Protein AF-A0A4Y2GZW8-F1 (afdb_monomer)

Secondary structure (DSSP, 8-state):
-----S--HHHHSS-TTSTTTTT-------S-GGGHHHHHHHHHHHHHHHHHS----EEEE-SS-HHHHTTTTBTBTT-SEEEE-HHHHHHHHHHHHHHHHHH-GGG-STTSS-HHHHHHHHHHHHHHHHHTTT-HHHHHHHHHHHHHHHH-BTTB--GGG--

pLDDT: mean 86.03, std 11.87, range [53.09, 97.25]

Sequence (163 aa):
MEVMSQFCKKCDTKTSSSSFAMKHQCANHKGSSGNMEGIGAYRIFERSVNSCGLIYSEYFGDGDSKGYDEVKDIYGANSVVKCECIGHVQKRVGTHLRNLKNKNKKLGGKGKLTDNFINKLQNYYGIAIRANVGNLLQMQSAVIAAFAHACSSAKNLMHKQCP

Foldseek 3Di:
DQDADQDDPVLVPDDPPDPVNVPDPHHPDDDDPLCCLQVSLLCVQVCCCVPPVDHEQEDEDADPDSNCVSCCQVVHHSSHHYDYDLLNVLVVQLVVLVVVCVVDVVQDDDPGSYSVLSNQLSVQLSVLCVVQPPNPVSSVLSSVQSVQCSNADPVRHSNPSPD

Structure (mmCIF, N/CA/C/O backbone):
data_AF-A0A4Y2GZW8-F1
#
_entry.id   AF-A0A4Y2GZW8-F1
#
loop_
_atom_site.group_PDB
_atom_site.id
_atom_site.type_symbol
_atom_site.label_atom_id
_atom_site.label_alt_id
_atom_site.label_comp_id
_atom_site.label_asym_id
_atom_site.label_entity_id
_atom_site.label_seq_id
_atom_site.pdbx_PDB_ins_code
_atom_site.Cartn_x
_atom_site.Cartn_y
_atom_site.Cartn_z
_atom_site.occupancy
_atom_site.B_iso_or_equiv
_atom_site.auth_seq_id
_atom_site.auth_comp_id
_atom_site.auth_asym_id
_atom_site.auth_atom_id
_atom_site.pdbx_PDB_model_num
ATOM 1 N N . MET A 1 1 ? 16.901 -3.907 -9.573 1.00 59.09 1 MET A N 1
ATOM 2 C CA . MET A 1 1 ? 16.752 -2.532 -9.053 1.00 59.09 1 MET A CA 1
ATOM 3 C C . MET A 1 1 ? 17.679 -1.639 -9.858 1.00 59.09 1 MET A C 1
ATOM 5 O O . MET A 1 1 ? 18.841 -1.997 -10.001 1.00 59.09 1 MET A O 1
ATOM 9 N N . GLU A 1 2 ? 17.166 -0.553 -10.434 1.00 75.62 2 GLU A N 1
ATOM 10 C CA . GLU A 1 2 ? 17.982 0.426 -11.161 1.00 75.62 2 GLU A CA 1
ATOM 11 C C . GLU A 1 2 ? 18.570 1.408 -10.148 1.00 75.62 2 GLU A C 1
ATOM 13 O O . GLU A 1 2 ? 17.833 2.126 -9.475 1.00 75.62 2 GLU A O 1
ATOM 18 N N . VAL A 1 3 ? 19.893 1.409 -9.991 1.00 75.56 3 VAL A N 1
ATOM 19 C CA . VAL A 1 3 ? 20.557 2.324 -9.058 1.00 75.56 3 VAL A CA 1
ATOM 20 C C . VAL A 1 3 ? 20.850 3.621 -9.794 1.00 75.56 3 VAL A C 1
ATOM 22 O O . VAL A 1 3 ? 21.725 3.674 -10.659 1.00 75.56 3 VAL A O 1
ATOM 25 N N . MET A 1 4 ? 20.101 4.665 -9.447 1.00 80.75 4 MET A N 1
ATOM 26 C CA . MET A 1 4 ? 20.260 5.998 -10.013 1.00 80.75 4 MET A CA 1
ATOM 27 C C . MET A 1 4 ? 20.846 6.955 -8.980 1.00 80.75 4 MET A C 1
ATOM 29 O O . MET A 1 4 ? 20.446 6.958 -7.819 1.00 80.75 4 MET A O 1
ATOM 33 N N . SER A 1 5 ? 21.799 7.776 -9.409 1.00 79.31 5 SER A N 1
ATOM 34 C CA . SER A 1 5 ? 22.427 8.790 -8.573 1.00 79.31 5 SER A CA 1
ATOM 35 C C . SER A 1 5 ? 22.581 10.103 -9.333 1.00 79.31 5 SER A C 1
ATOM 37 O O . SER A 1 5 ? 22.893 10.123 -10.524 1.00 79.31 5 SER A O 1
ATOM 39 N N . GLN A 1 6 ? 22.361 11.202 -8.616 1.00 76.50 6 GLN A N 1
ATOM 40 C CA . GLN A 1 6 ? 22.688 12.566 -9.041 1.00 76.50 6 GLN A CA 1
ATOM 41 C C . GLN A 1 6 ? 24.001 13.057 -8.437 1.00 76.50 6 GLN A C 1
ATOM 43 O O . GLN A 1 6 ? 24.539 14.064 -8.887 1.00 76.50 6 GLN A O 1
ATOM 48 N N . PHE A 1 7 ? 24.493 12.391 -7.392 1.00 74.19 7 PHE A N 1
ATOM 49 C CA . PHE A 1 7 ? 25.545 12.929 -6.550 1.00 74.19 7 PHE A CA 1
ATOM 50 C C . PHE A 1 7 ? 26.485 11.838 -6.048 1.00 74.19 7 PHE A C 1
ATOM 52 O O . PHE A 1 7 ? 26.068 10.754 -5.641 1.00 74.19 7 PHE A O 1
ATOM 59 N N . CYS A 1 8 ? 27.775 12.156 -6.006 1.00 75.31 8 CYS A N 1
ATOM 60 C CA . CYS A 1 8 ? 28.778 11.297 -5.404 1.00 75.31 8 CYS A CA 1
ATOM 61 C C . CYS A 1 8 ? 29.664 12.100 -4.468 1.00 75.31 8 CYS A C 1
ATOM 63 O O . CYS A 1 8 ? 30.481 12.909 -4.902 1.00 75.31 8 CYS A O 1
ATOM 65 N N . LYS A 1 9 ? 29.576 11.788 -3.174 1.00 73.44 9 LYS A N 1
ATOM 66 C CA . LYS A 1 9 ? 30.361 12.448 -2.126 1.00 73.44 9 LYS A CA 1
ATOM 67 C C . LYS A 1 9 ? 31.877 12.338 -2.348 1.00 73.44 9 LYS A C 1
ATOM 69 O O . LYS A 1 9 ? 32.622 13.223 -1.946 1.00 73.44 9 LYS A O 1
ATOM 74 N N . LYS A 1 10 ? 32.353 11.269 -3.003 1.00 71.31 10 LYS A N 1
ATOM 75 C CA . LYS A 1 10 ? 33.778 11.090 -3.346 1.00 71.31 10 LYS A CA 1
ATOM 76 C C . LYS A 1 10 ? 34.228 11.959 -4.527 1.00 71.31 10 LYS A C 1
ATOM 78 O O . LYS A 1 10 ? 35.399 12.317 -4.573 1.00 71.31 10 LYS A O 1
ATOM 83 N N . CYS A 1 11 ? 33.328 12.273 -5.462 1.00 70.75 11 CYS A N 1
ATOM 84 C CA . CYS A 1 11 ? 33.588 13.224 -6.549 1.00 70.75 11 CYS A CA 1
ATOM 85 C C . CYS A 1 11 ? 33.498 14.669 -6.075 1.00 70.75 11 CYS A C 1
ATOM 87 O O . CYS A 1 11 ? 34.253 15.502 -6.546 1.00 70.75 11 CYS A O 1
ATOM 89 N N . ASP A 1 12 ? 32.609 14.945 -5.127 1.00 70.50 12 ASP A N 1
ATOM 90 C CA . ASP A 1 12 ? 32.409 16.284 -4.573 1.00 70.50 12 ASP A CA 1
ATOM 91 C C . ASP A 1 12 ? 33.592 16.754 -3.707 1.00 70.50 12 ASP A C 1
ATOM 93 O O . ASP A 1 12 ? 33.946 17.925 -3.679 1.00 70.50 12 ASP A O 1
ATOM 97 N N . THR A 1 13 ? 34.259 15.817 -3.027 1.00 68.12 13 THR A N 1
ATOM 98 C CA . THR A 1 13 ? 35.371 16.101 -2.098 1.00 68.12 13 THR A CA 1
ATOM 99 C C . THR A 1 13 ? 36.758 16.096 -2.744 1.00 68.12 13 THR A C 1
ATOM 101 O O . THR A 1 13 ? 37.720 16.532 -2.114 1.00 68.12 13 THR A O 1
ATOM 104 N N . LYS A 1 14 ? 36.900 15.601 -3.980 1.00 58.03 14 LYS A N 1
ATOM 105 C CA . LYS A 1 14 ? 38.180 15.571 -4.701 1.00 58.03 14 LYS A CA 1
ATOM 106 C C . LYS A 1 14 ? 38.132 16.560 -5.858 1.00 58.03 14 LYS A C 1
ATOM 108 O O . LYS A 1 14 ? 37.384 16.359 -6.808 1.00 58.03 14 LYS A O 1
ATOM 113 N N . THR A 1 15 ? 38.973 17.591 -5.793 1.00 53.97 15 THR A N 1
ATOM 114 C CA . THR A 1 15 ? 39.267 18.480 -6.921 1.00 53.97 15 THR A CA 1
ATOM 115 C C . THR A 1 15 ? 39.622 17.662 -8.163 1.00 53.97 15 THR A C 1
ATOM 117 O O . THR A 1 15 ? 40.249 16.603 -8.080 1.00 53.97 15 THR A O 1
ATOM 120 N N . SER A 1 16 ? 39.182 18.163 -9.313 1.00 54.06 16 SER A N 1
ATOM 121 C CA . SER A 1 16 ? 39.096 17.552 -10.648 1.00 54.06 16 SER A CA 1
ATOM 122 C C . SER A 1 16 ? 40.405 17.018 -11.266 1.00 54.06 16 SER A C 1
ATOM 124 O O . SER A 1 16 ? 40.461 16.778 -12.468 1.00 54.06 16 SER A O 1
ATOM 126 N N . SER A 1 17 ? 41.464 16.830 -10.479 1.00 53.91 17 SER A N 1
ATOM 127 C CA . SER A 1 17 ? 42.851 16.681 -10.935 1.00 53.91 17 SER A CA 1
ATOM 128 C C . SER A 1 17 ? 43.418 15.263 -10.802 1.00 53.91 17 SER A C 1
ATOM 130 O O . SER A 1 17 ? 44.604 15.059 -11.036 1.00 53.91 17 SER A O 1
ATOM 132 N N . SER A 1 18 ? 42.614 14.268 -10.410 1.00 55.81 18 SER A N 1
ATOM 133 C CA . SER A 1 18 ? 43.064 12.868 -10.364 1.00 55.81 18 SER A CA 1
ATOM 134 C C . SER A 1 18 ? 42.443 12.057 -11.500 1.00 55.81 18 SER A C 1
ATOM 136 O O . SER A 1 18 ? 41.249 12.165 -11.774 1.00 55.81 18 SER A O 1
ATOM 138 N N . SER A 1 19 ? 43.237 11.184 -12.124 1.00 56.97 19 SER A N 1
ATOM 139 C CA . SER A 1 19 ? 42.815 10.226 -13.164 1.00 56.97 19 SER A CA 1
ATOM 140 C C . SER A 1 19 ? 41.625 9.336 -12.757 1.00 56.97 19 SER A C 1
ATOM 142 O O . SER A 1 19 ? 40.961 8.750 -13.610 1.00 56.97 19 SER A O 1
ATOM 144 N N . PHE A 1 20 ? 41.319 9.274 -11.457 1.00 55.41 20 PHE A N 1
ATOM 145 C CA . PHE A 1 20 ? 40.143 8.628 -10.880 1.00 55.41 20 PHE A CA 1
ATOM 146 C C . PHE A 1 20 ? 38.827 9.366 -11.194 1.00 55.41 20 PHE A C 1
ATOM 148 O O . PHE A 1 20 ? 37.817 8.720 -11.465 1.00 55.41 20 PHE A O 1
ATOM 155 N N . ALA A 1 21 ? 38.822 10.704 -11.201 1.00 53.09 21 ALA A N 1
ATOM 156 C CA . ALA A 1 21 ? 37.622 11.503 -11.465 1.00 53.09 21 ALA A CA 1
ATOM 157 C C . ALA A 1 21 ? 37.170 11.415 -12.934 1.00 53.09 21 ALA A C 1
ATOM 159 O O . ALA A 1 21 ? 35.974 11.387 -13.204 1.00 53.09 21 ALA A O 1
ATOM 160 N N . MET A 1 22 ? 38.110 11.289 -13.878 1.00 53.81 22 MET A N 1
ATOM 161 C CA . MET A 1 22 ? 37.808 11.221 -15.316 1.00 53.81 22 MET A CA 1
ATOM 162 C C . MET A 1 22 ? 37.131 9.913 -15.763 1.00 53.81 22 MET A C 1
ATOM 164 O O . MET A 1 22 ? 36.478 9.905 -16.802 1.00 53.81 22 MET A O 1
ATOM 168 N N . LYS A 1 23 ? 37.260 8.813 -15.005 1.00 57.88 23 LYS A N 1
ATOM 169 C CA . LYS A 1 23 ? 36.638 7.511 -15.336 1.00 57.88 23 LYS A CA 1
ATOM 170 C C . LYS A 1 23 ? 35.443 7.145 -14.451 1.00 57.88 23 LYS A C 1
ATOM 172 O O . LYS A 1 23 ? 34.790 6.134 -14.699 1.00 57.88 23 LYS A O 1
ATOM 177 N N . HIS A 1 24 ? 35.148 7.922 -13.409 1.00 64.50 24 HIS A N 1
ATOM 178 C CA . HIS A 1 24 ? 34.085 7.586 -12.466 1.00 64.50 24 HIS A CA 1
ATOM 179 C C . HIS A 1 24 ? 32.741 8.190 -12.893 1.00 64.50 24 HIS A C 1
ATOM 181 O O . HIS A 1 24 ? 32.430 9.344 -12.601 1.00 64.50 24 HIS A O 1
ATOM 187 N N . GLN A 1 25 ? 31.909 7.386 -13.555 1.00 62.41 25 GLN A N 1
ATOM 188 C CA . GLN A 1 25 ? 30.552 7.777 -13.935 1.00 62.41 25 GLN A CA 1
ATOM 189 C C . GLN A 1 25 ? 29.595 7.585 -12.750 1.00 62.41 25 GLN A C 1
ATOM 191 O O . GLN A 1 25 ? 28.930 6.565 -12.601 1.00 62.41 25 GLN A O 1
ATOM 196 N N . CYS A 1 26 ? 29.595 8.560 -11.846 1.00 71.38 26 CYS A N 1
ATOM 197 C CA . CYS A 1 26 ? 28.898 8.469 -10.564 1.00 71.38 26 CYS A CA 1
ATOM 198 C C . CYS A 1 26 ? 27.500 9.105 -10.544 1.00 71.38 26 CYS A C 1
ATOM 200 O O . CYS A 1 26 ? 26.722 8.835 -9.630 1.00 71.38 26 CYS A O 1
ATOM 202 N N . ALA A 1 27 ? 27.186 9.926 -11.549 1.00 70.31 27 ALA A N 1
ATOM 203 C CA . ALA A 1 27 ? 25.880 10.531 -11.756 1.00 70.31 27 ALA A CA 1
ATOM 204 C C . ALA A 1 27 ? 25.309 10.033 -13.091 1.00 70.31 27 ALA A C 1
ATOM 206 O O . ALA A 1 27 ? 25.743 10.448 -14.165 1.00 70.31 27 ALA A O 1
ATOM 207 N N . ASN A 1 28 ? 24.362 9.101 -13.023 1.00 76.38 28 ASN A N 1
ATOM 208 C CA . ASN A 1 28 ? 23.713 8.466 -14.179 1.00 76.38 28 ASN A CA 1
ATOM 209 C C . ASN A 1 28 ? 22.253 8.932 -14.365 1.00 76.38 28 ASN A C 1
ATOM 211 O O . ASN A 1 28 ? 21.491 8.349 -15.148 1.00 76.38 28 ASN A O 1
ATOM 215 N N . HIS A 1 29 ? 21.877 9.997 -13.651 1.00 79.75 29 HIS A N 1
ATOM 216 C CA . HIS A 1 29 ? 20.592 10.674 -13.747 1.00 79.75 29 HIS A CA 1
ATOM 217 C C . HIS A 1 29 ? 20.763 12.193 -13.812 1.00 79.75 29 HIS A C 1
ATOM 219 O O . HIS A 1 29 ? 21.512 12.775 -13.028 1.00 79.75 29 HIS A O 1
ATOM 225 N N . LYS A 1 30 ? 20.021 12.831 -14.719 1.00 76.69 30 LYS A N 1
ATOM 226 C CA . LYS A 1 30 ? 19.899 14.288 -14.839 1.00 76.69 30 LYS A CA 1
ATOM 227 C C . LYS A 1 30 ? 18.433 14.659 -14.609 1.00 76.69 30 LYS A C 1
ATOM 229 O O . LYS A 1 30 ? 17.557 14.073 -15.234 1.00 76.69 30 LYS A O 1
ATOM 234 N N . GLY A 1 31 ? 18.157 15.618 -13.727 1.00 80.56 31 GLY A N 1
ATOM 235 C CA . GLY A 1 31 ? 16.792 16.049 -13.390 1.00 80.56 31 GLY A CA 1
ATOM 236 C C . GLY A 1 31 ? 16.545 16.076 -11.884 1.00 80.56 31 GLY A C 1
ATOM 237 O O . GLY A 1 31 ? 17.497 16.115 -11.115 1.00 80.56 31 GLY A O 1
ATOM 238 N N . SER A 1 32 ? 15.282 16.055 -11.449 1.00 82.25 32 SER A N 1
ATOM 239 C CA . SER A 1 32 ? 14.929 16.010 -10.022 1.00 82.25 32 SER A CA 1
ATOM 240 C C . SER A 1 32 ? 15.076 14.597 -9.454 1.00 82.25 32 SER A C 1
ATOM 242 O O . SER A 1 32 ? 14.931 13.598 -10.166 1.00 82.25 32 SER A O 1
ATOM 244 N N . SER A 1 33 ? 15.387 14.501 -8.161 1.00 81.50 33 SER A N 1
ATOM 245 C CA . SER A 1 33 ? 15.451 13.223 -7.439 1.00 81.50 33 SER A CA 1
ATOM 246 C C . SER A 1 33 ? 14.091 12.516 -7.428 1.00 81.50 33 SER A C 1
ATOM 248 O O . SER A 1 33 ? 14.033 11.301 -7.577 1.00 81.50 33 SER A O 1
ATOM 250 N N . GLY A 1 34 ? 12.992 13.277 -7.379 1.00 82.19 34 GLY A N 1
ATOM 251 C CA . GLY A 1 34 ? 11.627 12.747 -7.454 1.00 82.19 34 GLY A CA 1
ATOM 252 C C . GLY A 1 34 ? 11.266 12.054 -8.776 1.00 82.19 34 GLY A C 1
ATOM 253 O O . GLY A 1 34 ? 10.321 11.275 -8.795 1.00 82.19 34 GLY A O 1
ATOM 254 N N . ASN A 1 35 ? 12.013 12.289 -9.861 1.00 84.81 35 ASN A N 1
ATOM 255 C CA . ASN A 1 35 ? 11.804 11.604 -11.143 1.00 84.81 35 ASN A CA 1
ATOM 256 C C . ASN A 1 35 ? 12.654 10.332 -11.299 1.00 84.81 35 ASN A C 1
ATOM 258 O O . ASN A 1 35 ? 12.453 9.585 -12.255 1.00 84.81 35 ASN A O 1
ATOM 262 N N . MET A 1 36 ? 13.600 10.068 -10.388 1.00 88.56 36 MET A N 1
ATOM 263 C CA . MET A 1 36 ? 14.459 8.878 -10.468 1.00 88.56 36 MET A CA 1
ATOM 264 C C . MET A 1 36 ? 13.657 7.581 -10.447 1.00 88.56 36 MET A C 1
ATOM 266 O O . MET A 1 36 ? 14.013 6.639 -11.143 1.00 88.56 36 MET A O 1
ATOM 270 N N . GLU A 1 37 ? 12.584 7.528 -9.658 1.00 86.94 37 GLU A N 1
ATOM 271 C CA . GLU A 1 37 ? 11.740 6.339 -9.560 1.00 86.94 37 GLU A CA 1
ATOM 272 C C . GLU A 1 37 ? 11.065 6.021 -10.898 1.00 86.94 37 GLU A C 1
ATOM 274 O O . GLU A 1 37 ? 11.108 4.878 -11.349 1.00 86.94 37 GLU A O 1
ATOM 279 N N . GLY A 1 38 ? 10.507 7.039 -11.563 1.00 89.50 38 GLY A N 1
ATOM 280 C CA . GLY A 1 38 ? 9.835 6.870 -12.849 1.00 89.50 38 GLY A CA 1
ATOM 281 C C . GLY A 1 38 ? 10.786 6.461 -13.965 1.00 89.50 38 GLY A C 1
ATOM 282 O O . GLY A 1 38 ? 10.570 5.453 -14.633 1.00 89.50 38 GLY A O 1
ATOM 283 N N . ILE A 1 39 ? 11.909 7.170 -14.090 1.00 90.25 39 ILE A N 1
ATOM 284 C CA . ILE A 1 39 ? 12.933 6.836 -15.089 1.00 90.25 39 ILE A CA 1
ATOM 285 C C . ILE A 1 39 ? 13.549 5.465 -14.799 1.00 90.25 39 ILE A C 1
ATOM 287 O O . ILE A 1 39 ? 13.828 4.700 -15.720 1.00 90.25 39 ILE A O 1
ATOM 291 N N . GLY A 1 40 ? 13.751 5.132 -13.524 1.00 91.44 40 GLY A N 1
ATOM 292 C CA . GLY A 1 40 ? 14.242 3.826 -13.109 1.00 91.44 40 GLY A CA 1
ATOM 293 C C . GLY A 1 40 ? 13.286 2.702 -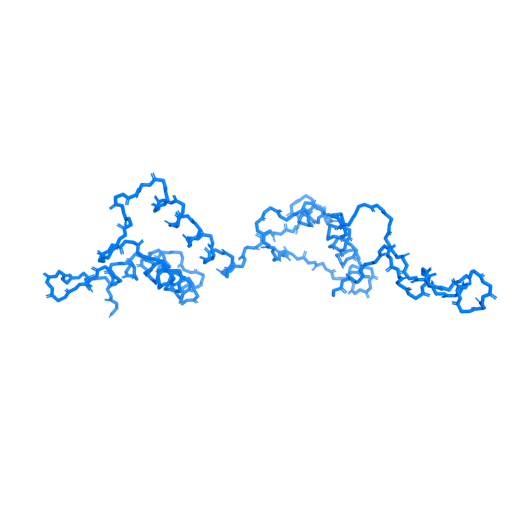13.503 1.00 91.44 40 GLY A C 1
ATOM 294 O O . GLY A 1 40 ? 13.738 1.693 -14.043 1.00 91.44 40 GLY A O 1
ATOM 295 N N . ALA A 1 41 ? 11.979 2.884 -13.286 1.00 92.38 41 ALA A N 1
ATOM 296 C CA . ALA A 1 41 ? 10.953 1.935 -13.711 1.00 92.38 41 ALA A CA 1
ATOM 297 C C . ALA A 1 41 ? 10.975 1.742 -15.234 1.00 92.38 41 ALA A C 1
ATOM 299 O O . ALA A 1 41 ? 11.131 0.610 -15.692 1.00 92.38 41 ALA A O 1
ATOM 300 N N . TYR A 1 42 ? 10.944 2.834 -16.004 1.00 93.25 42 TYR A N 1
ATOM 301 C CA . TYR A 1 42 ? 11.035 2.789 -17.466 1.00 93.25 42 TYR A CA 1
ATOM 302 C C . TYR A 1 42 ? 12.272 2.011 -17.943 1.00 93.25 42 TYR A C 1
ATOM 304 O O . TYR A 1 42 ? 12.152 1.051 -18.704 1.00 93.25 42 TYR A O 1
ATOM 312 N N . ARG A 1 43 ? 13.465 2.346 -17.424 1.00 93.56 43 ARG A N 1
ATOM 313 C CA . ARG A 1 43 ? 14.729 1.682 -17.796 1.00 93.56 43 ARG A CA 1
ATOM 314 C C . ARG A 1 43 ? 14.718 0.182 -17.515 1.00 93.56 43 ARG A C 1
ATOM 316 O O . ARG A 1 43 ? 15.298 -0.586 -18.279 1.00 93.56 43 ARG A O 1
ATOM 323 N N . ILE A 1 44 ? 14.094 -0.254 -16.420 1.00 93.50 44 ILE A N 1
ATOM 324 C CA . ILE A 1 44 ? 13.976 -1.683 -16.095 1.00 93.50 44 ILE A CA 1
ATOM 325 C C . ILE A 1 44 ? 13.105 -2.398 -17.134 1.00 93.50 44 ILE A C 1
ATOM 327 O O . ILE A 1 44 ? 13.501 -3.460 -17.618 1.00 93.50 44 ILE A O 1
ATOM 331 N N . PHE A 1 45 ? 11.955 -1.817 -17.481 1.00 94.88 45 PHE A N 1
ATOM 332 C CA . PHE A 1 45 ? 11.002 -2.411 -18.420 1.00 94.88 45 PHE A CA 1
ATOM 333 C C . PHE A 1 45 ? 11.552 -2.444 -19.851 1.00 94.88 45 PHE A C 1
ATOM 335 O O . PHE A 1 45 ? 11.458 -3.474 -20.519 1.00 94.88 45 PHE A O 1
ATOM 342 N N . GLU A 1 46 ? 12.186 -1.359 -20.299 1.00 94.56 46 GLU A N 1
ATOM 343 C CA . GLU A 1 46 ? 12.831 -1.271 -21.613 1.00 94.56 46 GLU A CA 1
ATOM 344 C C . GLU A 1 46 ? 13.999 -2.263 -21.730 1.00 94.56 46 GLU A C 1
ATOM 346 O O . GLU A 1 46 ? 14.099 -3.026 -22.694 1.00 94.56 46 GLU A O 1
ATOM 351 N N . ARG A 1 47 ? 14.868 -2.324 -20.711 1.00 94.75 47 ARG A N 1
ATOM 352 C CA . ARG A 1 47 ? 16.016 -3.242 -20.712 1.00 94.75 47 ARG A CA 1
ATOM 353 C C . ARG A 1 47 ? 15.593 -4.707 -20.757 1.00 94.75 47 ARG A C 1
ATOM 355 O O . ARG A 1 47 ? 16.281 -5.492 -21.402 1.00 94.75 47 ARG A O 1
ATOM 362 N N . SER A 1 48 ? 14.498 -5.083 -20.094 1.00 94.06 48 SER A N 1
ATOM 363 C CA . SER A 1 48 ? 13.989 -6.462 -20.116 1.00 94.06 48 SER A CA 1
ATOM 364 C C . SER A 1 48 ? 13.703 -6.944 -21.542 1.00 94.06 48 SER A C 1
ATOM 366 O O . SER A 1 48 ? 14.101 -8.050 -21.914 1.00 94.06 48 SER A O 1
ATOM 368 N N . VAL A 1 49 ? 13.105 -6.087 -22.372 1.00 94.06 49 VAL A N 1
ATOM 369 C CA . VAL A 1 49 ? 12.845 -6.403 -23.782 1.00 94.06 49 VAL A CA 1
ATOM 370 C C . VAL A 1 49 ? 14.156 -6.527 -24.548 1.00 94.06 49 VAL A C 1
ATOM 372 O O . VAL A 1 49 ? 14.398 -7.540 -25.196 1.00 94.06 49 VAL A O 1
ATOM 375 N N . ASN A 1 50 ? 15.039 -5.540 -24.412 1.00 92.50 50 ASN A N 1
ATOM 376 C CA . ASN A 1 50 ? 16.273 -5.482 -25.197 1.00 92.50 50 ASN A CA 1
ATOM 377 C C . ASN A 1 50 ? 17.290 -6.572 -24.829 1.00 92.50 50 ASN A C 1
ATOM 379 O O . ASN A 1 50 ? 18.030 -7.039 -25.686 1.00 92.50 50 ASN A O 1
ATOM 383 N N . SER A 1 51 ? 17.370 -6.948 -23.551 1.00 93.06 51 SER A N 1
ATOM 384 C CA . SER A 1 51 ? 18.381 -7.892 -23.052 1.00 93.06 51 SER A CA 1
ATOM 385 C C . SER A 1 51 ? 17.876 -9.329 -22.967 1.00 93.06 51 SER A C 1
ATOM 387 O O . SER A 1 51 ? 18.675 -10.252 -23.096 1.00 93.06 51 SER A O 1
ATOM 389 N N . CYS A 1 52 ? 16.575 -9.526 -22.734 1.00 92.88 52 CYS A N 1
ATOM 390 C CA . CYS A 1 52 ? 16.003 -10.846 -22.467 1.00 92.88 52 CYS A CA 1
ATOM 391 C C . CYS A 1 52 ? 14.859 -11.224 -23.420 1.00 92.88 52 CYS A C 1
ATOM 393 O O . CYS A 1 52 ? 14.409 -12.364 -23.375 1.00 92.88 52 CYS A O 1
ATOM 395 N N . GLY A 1 53 ? 14.352 -10.296 -24.242 1.00 93.25 53 GLY A N 1
ATO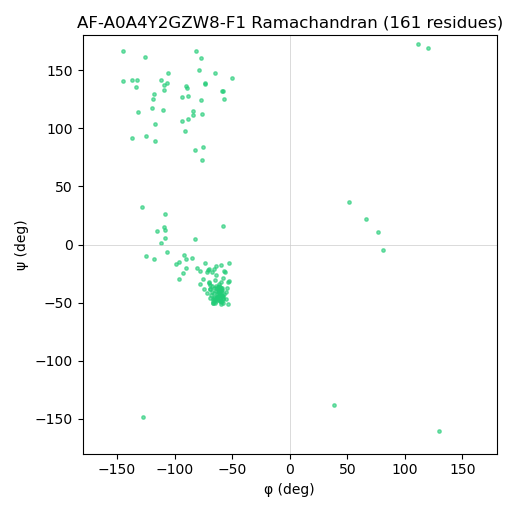M 396 C CA . GLY A 1 53 ? 13.155 -10.522 -25.059 1.00 93.25 53 GLY A CA 1
ATOM 397 C C . GLY A 1 53 ? 11.876 -10.703 -24.232 1.00 93.25 53 GLY A C 1
ATOM 398 O O . GLY A 1 53 ? 10.924 -11.311 -24.712 1.00 93.25 53 GLY A O 1
ATOM 399 N N . LEU A 1 54 ? 11.857 -10.220 -22.982 1.00 94.56 54 LEU A N 1
ATOM 400 C CA . LEU A 1 54 ? 10.752 -10.414 -22.038 1.00 94.56 54 LEU A CA 1
ATOM 401 C C . LEU A 1 54 ? 10.026 -9.102 -21.744 1.00 94.56 54 LEU A C 1
ATOM 403 O O . LEU A 1 54 ? 10.664 -8.068 -21.531 1.00 94.56 54 LEU A O 1
ATOM 407 N N . ILE A 1 55 ? 8.701 -9.182 -21.630 1.00 95.38 55 ILE A N 1
ATOM 408 C CA . ILE A 1 55 ? 7.833 -8.089 -21.181 1.00 95.38 55 ILE A CA 1
ATOM 409 C C . ILE A 1 55 ? 7.335 -8.346 -19.758 1.00 95.38 55 ILE A C 1
ATOM 411 O O . ILE A 1 55 ? 7.104 -9.490 -19.363 1.00 95.38 55 ILE A O 1
ATOM 415 N N . TYR A 1 56 ? 7.134 -7.276 -18.995 1.00 95.62 56 TYR A N 1
ATOM 416 C CA . TYR A 1 56 ? 6.424 -7.335 -17.720 1.00 95.62 56 TYR A CA 1
ATOM 417 C C . TYR A 1 56 ? 4.945 -7.018 -17.934 1.00 95.62 56 TYR A C 1
ATOM 419 O O . TYR A 1 56 ? 4.614 -5.980 -18.494 1.00 95.62 56 TYR A O 1
ATOM 427 N N . SER A 1 57 ? 4.055 -7.888 -17.464 1.00 95.00 57 SER A N 1
ATOM 428 C CA . SER A 1 57 ? 2.603 -7.679 -17.547 1.00 95.00 57 SER A CA 1
ATOM 429 C C . SER A 1 57 ? 2.027 -6.952 -16.333 1.00 95.00 57 SER A C 1
ATOM 431 O O . SER A 1 57 ? 0.932 -6.404 -16.405 1.00 95.00 57 SER A O 1
ATOM 433 N N . GLU A 1 58 ? 2.741 -6.957 -15.206 1.00 94.56 58 GLU A N 1
ATOM 434 C CA . GLU A 1 58 ? 2.252 -6.448 -13.926 1.00 94.56 58 GLU A CA 1
ATOM 435 C 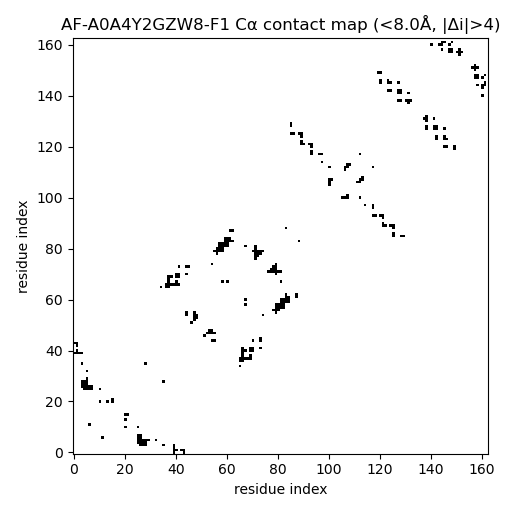C . GLU A 1 58 ? 3.279 -5.533 -13.257 1.00 94.56 58 GLU A C 1
ATOM 437 O O . GLU A 1 58 ? 4.483 -5.800 -13.257 1.00 94.56 58 GLU A O 1
ATOM 442 N N . TYR A 1 59 ? 2.787 -4.465 -12.635 1.00 93.12 59 TYR A N 1
ATOM 443 C CA . TYR A 1 59 ? 3.568 -3.522 -11.847 1.00 93.12 59 TYR A CA 1
ATOM 444 C C . TYR A 1 59 ? 3.061 -3.506 -10.406 1.00 93.12 59 T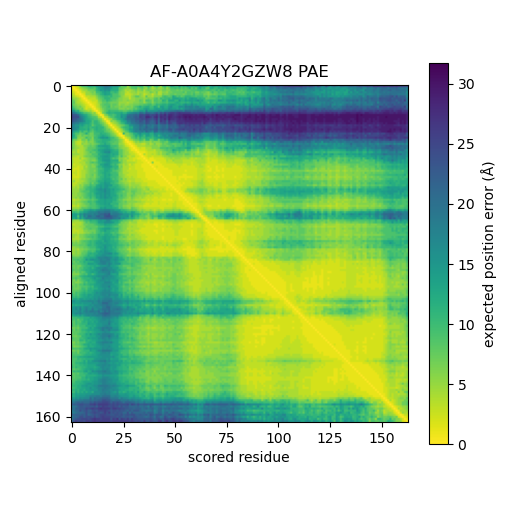YR A C 1
ATOM 446 O O . TYR A 1 59 ? 1.926 -3.110 -10.142 1.00 93.12 59 TYR A O 1
ATOM 454 N N . PHE A 1 60 ? 3.913 -3.889 -9.456 1.00 89.06 60 PHE A N 1
ATOM 455 C CA . PHE A 1 60 ? 3.594 -3.841 -8.029 1.00 89.06 60 PHE A CA 1
ATOM 456 C C . PHE A 1 60 ? 4.076 -2.522 -7.427 1.00 89.06 60 PHE A C 1
ATOM 458 O O . PHE A 1 60 ? 5.273 -2.326 -7.216 1.00 89.06 60 PHE A O 1
ATOM 465 N N . GLY A 1 61 ? 3.127 -1.630 -7.144 1.00 83.50 61 GLY A N 1
ATOM 466 C CA . GLY A 1 61 ? 3.388 -0.273 -6.671 1.00 83.50 61 GLY A CA 1
ATOM 467 C C . GLY A 1 61 ? 2.668 0.075 -5.374 1.00 83.50 61 GLY A C 1
ATOM 468 O O . GLY A 1 61 ? 1.685 -0.560 -4.985 1.00 83.50 61 GLY A O 1
ATOM 469 N N . ASP A 1 62 ? 3.158 1.118 -4.712 1.00 74.31 62 ASP A N 1
ATOM 470 C CA . ASP A 1 62 ? 2.434 1.810 -3.647 1.00 74.31 62 ASP A CA 1
ATOM 471 C C . ASP A 1 62 ? 1.593 2.939 -4.276 1.00 74.31 62 ASP A C 1
ATOM 473 O O . ASP A 1 62 ? 2.105 3.661 -5.130 1.00 74.31 62 ASP A O 1
ATOM 477 N N . GLY A 1 63 ? 0.320 3.069 -3.874 1.00 71.25 63 GLY A N 1
ATOM 478 C CA . GLY A 1 63 ? -0.555 4.216 -4.167 1.00 71.25 63 GLY A CA 1
ATOM 479 C C . GLY A 1 63 ? -0.424 4.823 -5.569 1.00 71.25 63 GLY A C 1
ATOM 480 O O . GLY A 1 63 ? -0.317 4.103 -6.559 1.00 71.25 63 GLY A O 1
ATOM 481 N N . ASP A 1 64 ? -0.439 6.153 -5.666 1.00 69.94 64 ASP A N 1
ATOM 482 C CA . ASP A 1 64 ? -0.141 6.891 -6.902 1.00 69.94 64 ASP A CA 1
ATOM 483 C C . ASP A 1 64 ? 1.371 6.886 -7.182 1.00 69.94 64 ASP A C 1
ATOM 485 O O . ASP A 1 64 ? 2.108 7.805 -6.822 1.00 69.94 64 ASP A O 1
ATOM 489 N N . SER A 1 65 ? 1.852 5.812 -7.810 1.00 78.19 65 SER A N 1
ATOM 490 C CA . SER A 1 65 ? 3.241 5.676 -8.243 1.00 78.19 65 SER A CA 1
ATOM 491 C C . SER A 1 65 ? 3.463 6.346 -9.600 1.00 78.19 65 SER A C 1
ATOM 493 O O . SER A 1 65 ? 3.045 5.804 -10.627 1.00 78.19 65 SER A O 1
ATOM 495 N N . LYS A 1 66 ? 4.215 7.452 -9.628 1.00 86.56 66 LYS A N 1
ATOM 496 C CA . LYS A 1 66 ? 4.688 8.071 -10.883 1.00 86.56 66 LYS A CA 1
ATOM 497 C C . LYS A 1 66 ? 5.405 7.069 -11.789 1.00 86.56 66 LYS A C 1
ATOM 499 O O . LYS A 1 66 ? 5.314 7.167 -13.001 1.00 86.56 66 LYS A O 1
ATOM 504 N N . GLY A 1 67 ? 6.078 6.071 -11.212 1.00 90.50 67 GLY A N 1
ATOM 505 C CA . GLY A 1 67 ? 6.720 5.019 -11.997 1.00 90.50 67 GLY A CA 1
ATOM 506 C C . GLY A 1 67 ? 5.767 4.086 -12.733 1.00 90.50 67 GLY A C 1
ATOM 507 O O . GLY A 1 67 ? 6.167 3.543 -13.752 1.00 90.50 67 GLY A O 1
ATOM 508 N N . TYR A 1 68 ? 4.518 3.941 -12.282 1.00 92.44 68 TYR A N 1
ATOM 509 C CA . TYR A 1 68 ? 3.506 3.222 -13.060 1.00 92.44 68 TYR A CA 1
ATOM 510 C C . TYR A 1 68 ? 3.077 4.033 -14.281 1.00 92.44 68 TYR A C 1
ATOM 512 O O . TYR A 1 68 ? 2.951 3.472 -15.364 1.00 92.44 68 TYR A O 1
ATOM 520 N N . ASP A 1 69 ? 2.893 5.347 -14.125 1.00 92.00 69 ASP A N 1
ATOM 521 C CA . ASP A 1 69 ? 2.486 6.215 -15.234 1.00 92.00 69 ASP A CA 1
ATOM 522 C C . ASP A 1 69 ? 3.490 6.189 -16.393 1.00 92.00 69 ASP A C 1
ATOM 524 O O . ASP A 1 69 ? 3.076 6.255 -17.547 1.00 92.00 69 ASP A O 1
ATOM 528 N N . GLU A 1 70 ? 4.779 6.015 -16.089 1.00 93.44 70 GLU A N 1
ATOM 529 C CA . GLU A 1 70 ? 5.854 5.876 -17.082 1.00 93.44 70 GLU A CA 1
ATOM 530 C C . GLU A 1 70 ? 5.842 4.531 -17.829 1.00 93.44 70 GLU A C 1
ATOM 532 O O . GLU A 1 70 ? 6.403 4.434 -18.918 1.00 93.44 70 GLU A O 1
ATOM 537 N N . VAL A 1 71 ? 5.249 3.474 -17.256 1.00 94.94 71 VAL A N 1
ATOM 538 C CA . VAL A 1 71 ? 5.342 2.108 -17.815 1.00 94.94 71 VAL A CA 1
ATOM 539 C C . VAL A 1 71 ? 4.009 1.496 -18.227 1.00 94.94 71 VAL A C 1
ATOM 541 O O . VAL A 1 71 ? 4.015 0.495 -18.934 1.00 94.94 71 VAL A O 1
ATOM 544 N N . LYS A 1 72 ? 2.869 2.078 -17.839 1.00 95.38 72 LYS A N 1
ATOM 545 C CA . LYS A 1 72 ? 1.527 1.525 -18.110 1.00 95.38 72 LYS A CA 1
ATOM 546 C C . LYS A 1 72 ? 1.265 1.222 -19.592 1.00 95.38 72 LYS A C 1
ATOM 548 O O . LYS A 1 72 ? 0.558 0.266 -19.902 1.00 95.38 72 LYS A O 1
ATOM 553 N N . ASP A 1 73 ? 1.869 2.014 -20.481 1.00 95.94 73 ASP A N 1
ATOM 554 C CA . ASP A 1 73 ? 1.679 1.947 -21.931 1.00 95.94 73 ASP A CA 1
ATOM 555 C C . ASP A 1 73 ? 2.956 1.542 -22.696 1.00 95.94 73 ASP A C 1
ATOM 557 O O . ASP A 1 73 ? 3.011 1.656 -23.921 1.00 95.94 73 ASP A O 1
ATOM 561 N N . ILE A 1 74 ? 4.004 1.074 -22.003 1.00 95.31 74 ILE A N 1
ATOM 562 C CA . ILE A 1 74 ? 5.345 0.912 -22.597 1.00 95.31 74 ILE A CA 1
ATOM 563 C C . ILE A 1 74 ? 5.403 -0.125 -23.729 1.00 95.31 74 ILE A C 1
ATOM 565 O O . ILE A 1 74 ? 6.229 -0.007 -24.631 1.00 95.31 74 ILE A O 1
ATOM 569 N N . TYR A 1 75 ? 4.507 -1.115 -23.723 1.00 95.31 75 TYR A N 1
ATOM 570 C CA . TYR A 1 75 ? 4.385 -2.122 -24.784 1.00 95.31 75 TYR A CA 1
ATOM 571 C C . TYR A 1 75 ? 3.109 -1.945 -25.628 1.00 95.31 75 TYR A C 1
ATOM 573 O O . TYR A 1 75 ? 2.710 -2.857 -26.349 1.00 95.31 75 TYR A O 1
ATOM 581 N N . GLY A 1 76 ? 2.446 -0.788 -25.528 1.00 94.88 76 GLY A N 1
ATOM 582 C CA . GLY A 1 76 ? 1.122 -0.520 -26.091 1.00 94.88 76 GLY A CA 1
ATOM 583 C C . GLY A 1 76 ? 0.107 -0.136 -25.013 1.00 94.88 76 GLY A C 1
ATOM 584 O O . GLY A 1 76 ? 0.378 -0.267 -23.820 1.00 94.88 76 GLY A O 1
ATOM 585 N N . ALA A 1 77 ? -1.065 0.342 -25.436 1.00 96.31 77 ALA A N 1
ATOM 586 C CA . ALA A 1 77 ? -2.082 0.887 -24.534 1.00 96.31 77 ALA A CA 1
ATOM 587 C C . ALA A 1 77 ? -2.519 -0.120 -23.452 1.00 96.31 77 ALA A C 1
ATOM 589 O O . ALA A 1 77 ? -2.975 -1.217 -23.772 1.00 96.31 77 ALA A O 1
ATOM 590 N N . ASN A 1 78 ? -2.418 0.283 -22.181 1.00 91.88 78 ASN A N 1
ATOM 591 C CA . ASN A 1 78 ? -2.708 -0.507 -20.981 1.00 91.88 78 ASN A CA 1
ATOM 592 C C . ASN A 1 78 ? -2.004 -1.875 -20.954 1.00 91.88 78 ASN A C 1
ATOM 594 O O . ASN A 1 78 ? -2.570 -2.868 -20.497 1.00 91.88 78 ASN A O 1
ATOM 598 N N . SER A 1 79 ? -0.775 -1.936 -21.466 1.00 95.75 79 SER A N 1
ATOM 599 C CA . SER A 1 79 ? 0.009 -3.175 -21.542 1.00 95.75 79 SER A CA 1
ATOM 600 C C . SER A 1 79 ? 0.495 -3.686 -20.185 1.00 95.75 79 SER A C 1
ATOM 602 O O . SER A 1 79 ? 0.789 -4.875 -20.058 1.00 95.75 79 SER A O 1
ATOM 604 N N . VAL A 1 80 ? 0.562 -2.821 -19.171 1.00 95.88 80 VAL A N 1
ATOM 605 C CA . VAL A 1 80 ? 1.006 -3.181 -17.821 1.00 95.88 80 VAL A CA 1
ATOM 606 C C . VAL A 1 80 ? -0.118 -2.937 -16.820 1.00 95.88 80 VAL A C 1
ATOM 608 O O . VAL A 1 80 ? -0.627 -1.826 -16.697 1.00 95.88 80 VAL A O 1
ATOM 611 N N . VAL A 1 81 ? -0.477 -3.968 -16.056 1.00 94.62 81 VAL A N 1
ATOM 612 C CA . VAL A 1 81 ? -1.517 -3.907 -15.024 1.00 94.62 81 VAL A CA 1
ATOM 613 C C . VAL A 1 81 ? -0.913 -3.480 -13.690 1.00 94.62 81 VAL A C 1
ATOM 615 O O . VAL A 1 81 ? 0.045 -4.079 -13.202 1.00 94.62 81 VAL A O 1
ATOM 618 N N . LYS A 1 82 ? -1.491 -2.457 -13.057 1.00 92.00 82 LYS A N 1
ATOM 619 C CA . LYS A 1 82 ? -1.098 -2.055 -11.702 1.00 92.00 82 LYS A CA 1
ATOM 620 C C . LYS A 1 82 ? -1.686 -2.996 -10.656 1.00 92.00 82 LYS A C 1
ATOM 622 O O . LYS A 1 82 ? -2.903 -3.111 -10.528 1.00 92.00 82 LYS A O 1
ATOM 627 N N . CYS A 1 83 ? -0.817 -3.570 -9.837 1.00 90.12 83 CYS A N 1
ATOM 628 C CA . CYS A 1 83 ? -1.170 -4.390 -8.689 1.00 90.12 83 CYS A CA 1
ATOM 629 C C . CYS A 1 83 ? -0.839 -3.642 -7.390 1.00 90.12 83 CYS A C 1
ATOM 631 O O . CYS A 1 83 ? 0.258 -3.103 -7.221 1.00 90.12 83 CYS A O 1
ATOM 633 N N . GLU A 1 84 ? -1.773 -3.632 -6.436 1.00 86.31 84 GLU A N 1
ATOM 634 C CA . GLU A 1 84 ? -1.512 -3.108 -5.094 1.00 86.31 84 GLU A CA 1
ATOM 635 C C . GLU A 1 84 ? -1.008 -4.210 -4.167 1.00 86.31 84 GLU A C 1
ATOM 637 O O . GLU A 1 84 ? -1.566 -5.307 -4.094 1.00 86.31 84 GLU A O 1
ATOM 642 N N . CYS A 1 85 ? 0.021 -3.906 -3.377 1.00 87.50 85 CYS A N 1
ATOM 643 C CA . CYS A 1 85 ? 0.468 -4.852 -2.367 1.00 87.50 85 CYS A CA 1
ATOM 644 C C . CYS A 1 85 ? -0.510 -4.903 -1.181 1.00 87.50 85 CYS A C 1
ATOM 646 O O . CYS A 1 85 ? -0.947 -3.878 -0.650 1.00 87.50 85 CYS A O 1
ATOM 648 N N . ILE A 1 86 ? -0.788 -6.111 -0.682 1.00 88.25 86 ILE A N 1
ATOM 649 C CA . ILE A 1 86 ? -1.666 -6.323 0.484 1.00 88.25 86 ILE A CA 1
ATOM 650 C C . ILE A 1 86 ? -1.182 -5.506 1.691 1.00 88.25 86 ILE A C 1
ATOM 652 O O . ILE A 1 86 ? -1.988 -4.947 2.433 1.00 88.25 86 ILE A O 1
ATOM 656 N N . GLY A 1 87 ? 0.138 -5.387 1.872 1.00 90.12 87 GLY A N 1
ATOM 657 C CA . GLY A 1 87 ? 0.728 -4.572 2.935 1.00 90.12 87 GLY A CA 1
ATOM 658 C C . GLY A 1 87 ? 0.353 -3.089 2.841 1.00 90.12 87 GLY A C 1
ATOM 659 O O . GLY A 1 87 ? 0.112 -2.454 3.869 1.00 90.12 87 GLY A O 1
ATOM 660 N N . HIS A 1 88 ? 0.244 -2.541 1.631 1.00 88.38 88 HIS A N 1
ATOM 661 C CA . HIS A 1 88 ? -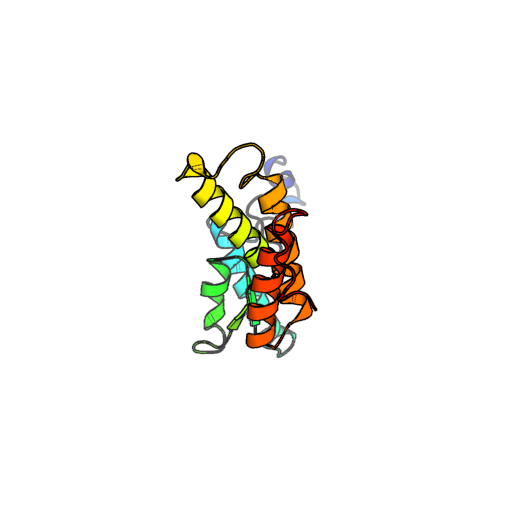0.226 -1.176 1.423 1.00 88.38 88 HIS A CA 1
ATOM 662 C C . HIS A 1 88 ? -1.718 -1.052 1.750 1.00 88.38 88 HIS A C 1
ATOM 664 O O . HIS A 1 88 ? -2.097 -0.169 2.521 1.00 88.38 88 HIS A O 1
ATOM 670 N N . VAL A 1 89 ? -2.556 -1.982 1.277 1.00 89.38 89 VAL A N 1
ATOM 671 C CA . VAL A 1 89 ? -3.995 -1.985 1.599 1.00 89.38 89 VAL A CA 1
ATOM 672 C C . VAL A 1 89 ? -4.227 -2.080 3.118 1.00 89.38 89 VAL A C 1
ATOM 674 O O . VAL A 1 89 ? -5.066 -1.368 3.674 1.00 89.38 89 VAL A O 1
ATOM 677 N N . GLN A 1 90 ? -3.423 -2.875 3.833 1.00 92.62 90 GLN A N 1
ATOM 678 C CA . GLN A 1 90 ? -3.437 -2.919 5.300 1.00 92.62 90 GLN A CA 1
ATOM 679 C C . GLN A 1 90 ? -3.115 -1.555 5.928 1.00 92.62 90 GLN A C 1
ATOM 681 O O . GLN A 1 90 ? -3.839 -1.077 6.803 1.00 92.62 90 GLN A O 1
ATOM 686 N N . LYS A 1 91 ? -2.035 -0.894 5.499 1.00 92.88 91 LYS A N 1
ATOM 687 C CA . LYS A 1 91 ? -1.684 0.439 6.018 1.00 92.88 91 LYS A CA 1
ATOM 688 C C . LYS A 1 91 ? -2.800 1.447 5.742 1.00 92.88 91 LYS A C 1
ATOM 690 O O . LYS A 1 91 ? -3.142 2.235 6.625 1.00 92.88 91 LYS A O 1
ATOM 695 N N . ARG A 1 92 ? -3.409 1.375 4.555 1.00 94.00 92 ARG A N 1
ATOM 696 C CA . ARG A 1 92 ? -4.506 2.244 4.126 1.00 94.00 92 ARG A CA 1
ATOM 697 C C . ARG A 1 92 ? -5.695 2.161 5.078 1.00 94.00 92 ARG A C 1
ATOM 699 O O . ARG A 1 92 ? -6.134 3.213 5.546 1.00 94.00 92 ARG A O 1
ATOM 706 N N . VAL A 1 93 ? -6.181 0.965 5.429 1.00 94.62 93 VAL A N 1
ATOM 707 C CA . VAL A 1 93 ? -7.313 0.840 6.372 1.00 94.62 93 VAL A CA 1
ATOM 708 C C . VAL A 1 93 ? -6.969 1.420 7.748 1.00 94.62 93 VAL A C 1
ATOM 710 O O . VAL A 1 93 ? -7.766 2.159 8.325 1.00 94.62 93 VAL A O 1
ATOM 713 N N . GLY A 1 94 ? -5.745 1.197 8.238 1.00 96.19 94 GLY A N 1
ATOM 714 C CA . GLY A 1 94 ? -5.285 1.784 9.495 1.00 96.19 94 GLY A CA 1
ATOM 715 C C . GLY A 1 94 ? -5.284 3.315 9.463 1.00 96.19 94 GLY A C 1
ATOM 716 O O . GLY A 1 94 ? -5.772 3.957 10.393 1.00 96.19 94 GLY A O 1
ATOM 717 N N . THR A 1 95 ? -4.769 3.920 8.390 1.00 96.62 95 THR A N 1
ATOM 718 C CA . THR A 1 95 ? -4.774 5.380 8.203 1.00 96.62 95 THR A CA 1
ATOM 719 C C . THR A 1 95 ? -6.195 5.941 8.170 1.00 96.62 95 THR A C 1
ATOM 721 O O . THR A 1 95 ? -6.474 6.922 8.857 1.00 96.62 95 THR A O 1
ATOM 724 N N . HIS A 1 96 ? -7.121 5.291 7.458 1.00 96.31 96 HIS A N 1
ATOM 725 C CA . HIS A 1 96 ? -8.524 5.714 7.411 1.00 96.31 96 HIS A CA 1
ATOM 726 C C . HIS A 1 96 ? -9.185 5.671 8.792 1.00 96.31 96 HIS A C 1
ATOM 728 O O . HIS A 1 96 ? -9.838 6.638 9.186 1.00 96.31 96 HIS A O 1
ATOM 734 N N . LEU A 1 97 ? -8.958 4.607 9.568 1.00 96.12 97 LEU A N 1
ATOM 735 C CA . LEU A 1 97 ? -9.486 4.487 10.929 1.00 96.12 97 LEU A CA 1
ATOM 736 C C . LEU A 1 97 ? -8.905 5.548 11.875 1.00 96.12 97 LEU A C 1
ATOM 738 O O . LEU A 1 97 ? -9.643 6.134 12.668 1.00 96.12 97 LEU A O 1
ATOM 742 N N . ARG A 1 98 ? -7.604 5.854 11.773 1.00 97.00 98 ARG A N 1
ATOM 743 C CA . ARG A 1 98 ? -6.974 6.931 12.562 1.00 97.00 98 ARG A CA 1
ATOM 744 C C . ARG A 1 98 ? -7.530 8.300 12.175 1.00 97.00 98 ARG A C 1
ATOM 746 O O . ARG A 1 98 ? -7.838 9.098 13.058 1.00 97.00 98 ARG A O 1
ATOM 753 N N . ASN A 1 99 ? -7.732 8.552 10.884 1.00 97.25 99 ASN A N 1
ATOM 754 C CA . ASN A 1 99 ? -8.345 9.786 10.395 1.00 97.25 99 ASN A CA 1
ATOM 755 C C . ASN A 1 99 ? -9.789 9.928 10.888 1.00 97.25 99 ASN A C 1
ATOM 757 O O . ASN A 1 99 ? -10.168 10.999 11.358 1.00 97.25 99 ASN A O 1
ATOM 761 N N . LEU A 1 100 ? -10.574 8.849 10.856 1.00 96.25 100 LEU A N 1
ATOM 762 C CA . LEU A 1 100 ? -11.935 8.818 11.389 1.00 96.25 100 LEU A CA 1
ATOM 763 C C . LEU A 1 100 ? -11.956 9.110 12.898 1.00 96.25 100 LEU A C 1
ATOM 765 O O . LEU A 1 100 ? -12.697 9.986 13.343 1.00 96.25 100 LEU A O 1
ATOM 769 N N . LYS A 1 101 ? -11.090 8.441 13.673 1.00 95.69 101 LYS A N 1
ATOM 770 C CA . LYS A 1 101 ? -10.889 8.690 15.111 1.00 95.69 101 LYS A CA 1
ATOM 771 C C . LYS A 1 101 ? -10.529 10.154 15.392 1.00 95.69 101 LYS A C 1
ATOM 773 O O . LYS A 1 101 ? -11.010 10.744 16.355 1.00 95.69 101 LYS A O 1
ATOM 778 N N . ASN A 1 102 ? -9.678 10.748 14.557 1.00 94.75 102 ASN A N 1
ATOM 779 C CA . ASN A 1 102 ? -9.215 12.120 14.737 1.00 94.75 102 ASN A CA 1
ATOM 780 C C . ASN A 1 102 ? -10.287 13.156 14.385 1.00 94.75 102 ASN A C 1
ATOM 782 O O . ASN A 1 102 ? -10.402 14.148 15.105 1.00 94.75 102 ASN A O 1
ATOM 786 N N . LYS A 1 103 ? -11.078 12.906 13.333 1.00 96.50 103 LYS A N 1
ATOM 787 C CA . LYS A 1 103 ? -12.220 13.742 12.934 1.00 96.50 103 LYS A CA 1
ATOM 788 C C . LYS A 1 103 ? -13.366 13.659 13.942 1.00 96.50 103 LYS A C 1
ATOM 790 O O . LYS A 1 103 ? -13.990 14.670 14.238 1.00 96.50 103 LYS A O 1
ATOM 795 N N . ASN A 1 104 ? -13.620 12.478 14.507 1.00 95.12 104 ASN A N 1
ATOM 796 C CA . ASN A 1 104 ? -14.652 12.273 15.517 1.00 95.12 104 ASN A CA 1
ATOM 797 C C . ASN A 1 104 ? -14.039 11.825 16.848 1.00 95.12 104 ASN A C 1
ATOM 799 O O . ASN A 1 104 ? -13.945 10.634 17.153 1.00 95.12 104 ASN A O 1
ATOM 803 N N . LYS A 1 105 ? -13.687 12.807 17.686 1.00 90.25 105 LYS A N 1
ATOM 804 C CA . LYS A 1 105 ? -13.059 12.574 18.995 1.00 90.25 105 LYS A CA 1
ATOM 805 C C . LYS A 1 105 ? -13.888 11.674 19.923 1.00 90.25 105 LYS A C 1
ATOM 807 O O . LYS A 1 105 ? -13.305 11.019 20.782 1.00 90.25 105 LYS A O 1
ATOM 812 N N . LYS A 1 106 ? -15.214 11.563 19.727 1.00 93.62 106 LYS A N 1
ATOM 813 C CA . LYS A 1 106 ? -16.086 10.672 20.520 1.00 93.62 106 LYS A CA 1
ATOM 814 C C . LYS A 1 106 ? -15.784 9.184 20.300 1.00 93.62 106 LYS A C 1
ATOM 816 O O . LYS A 1 106 ? -16.139 8.376 21.162 1.00 93.62 106 LYS A O 1
ATOM 821 N N . LEU A 1 107 ? -15.137 8.829 19.185 1.00 92.62 107 LEU A N 1
ATOM 822 C CA . LEU A 1 107 ? -14.708 7.462 18.866 1.00 92.62 107 LEU A CA 1
ATOM 823 C C . LEU A 1 107 ? -13.405 7.067 19.573 1.00 92.62 107 LEU A C 1
ATOM 825 O O . LEU A 1 107 ? -13.125 5.879 19.709 1.00 92.62 107 LEU A O 1
ATOM 829 N N . GLY A 1 108 ? -12.606 8.038 20.019 1.00 90.44 108 GLY A N 1
ATOM 830 C CA . GLY A 1 108 ? -11.378 7.787 20.768 1.00 90.44 108 GLY A CA 1
ATOM 831 C C . GLY A 1 108 ? -11.629 7.528 22.257 1.00 90.44 108 GLY A C 1
ATOM 832 O O . GLY A 1 108 ? -12.703 7.814 22.785 1.00 90.44 108 GLY A O 1
ATOM 833 N N . GLY A 1 109 ? -10.607 7.014 22.944 1.00 88.19 109 GLY A N 1
ATOM 834 C CA . GLY A 1 109 ? -10.610 6.796 24.395 1.00 88.19 109 GLY A CA 1
ATOM 835 C C . GLY A 1 109 ? -10.611 5.323 24.811 1.00 88.19 109 GLY A C 1
ATOM 836 O O . GLY A 1 109 ? -10.712 4.413 23.983 1.00 88.19 109 GLY A O 1
ATOM 837 N N . LYS A 1 110 ? -10.463 5.088 26.121 1.00 87.25 110 LYS A N 1
ATOM 838 C CA . LYS A 1 110 ? -10.431 3.743 26.714 1.00 87.25 110 LYS A CA 1
ATOM 839 C C . LYS A 1 110 ? -11.731 2.996 26.396 1.00 87.25 110 LYS A C 1
ATOM 841 O O . LYS A 1 110 ? -12.815 3.547 26.555 1.00 87.25 110 LYS A O 1
ATOM 846 N N . GLY A 1 111 ? -11.608 1.750 25.938 1.00 84.38 111 GLY A N 1
ATOM 847 C CA . GLY A 1 111 ? -12.751 0.909 25.559 1.00 84.38 111 GLY A CA 1
ATOM 848 C C . GLY A 1 111 ? -13.388 1.242 24.204 1.00 84.38 111 GLY A C 1
ATOM 849 O O . GLY A 1 111 ? -14.465 0.735 23.915 1.00 84.38 111 GLY A O 1
ATOM 850 N N . LYS A 1 112 ? -12.753 2.088 23.381 1.00 90.69 112 LYS A N 1
ATOM 851 C CA . LYS A 1 112 ? -13.239 2.474 22.046 1.00 90.69 112 LYS A CA 1
ATOM 852 C C . LYS A 1 112 ? -12.160 2.250 20.973 1.00 90.69 112 LYS A C 1
ATOM 854 O O . LYS A 1 112 ? -11.333 1.346 21.097 1.00 90.69 112 LYS A O 1
ATOM 859 N N . LEU A 1 113 ? -12.140 3.071 19.919 1.00 92.88 113 LEU A N 1
ATOM 860 C CA . LEU A 1 113 ? -11.211 2.977 18.791 1.00 92.88 113 LEU A CA 1
ATOM 861 C C . LEU A 1 113 ? -9.813 3.504 19.175 1.00 92.88 113 LEU A C 1
ATOM 863 O O . LEU A 1 113 ? -9.405 4.600 18.794 1.00 92.88 113 LEU A O 1
ATOM 867 N N . THR A 1 114 ? -9.087 2.735 19.987 1.00 94.81 114 THR A N 1
ATOM 868 C CA . THR A 1 114 ? -7.693 3.023 20.379 1.00 94.81 114 THR A CA 1
ATOM 869 C C . THR A 1 114 ? -6.709 2.671 19.260 1.00 94.81 114 THR A C 1
ATOM 871 O O . THR A 1 114 ? -7.023 1.856 18.396 1.00 94.81 114 THR A O 1
ATOM 874 N N . ASP A 1 115 ? -5.490 3.223 19.281 1.00 95.25 115 ASP A N 1
ATOM 875 C CA . ASP A 1 115 ? -4.468 2.880 18.275 1.00 95.25 115 ASP A CA 1
ATOM 876 C C . ASP A 1 115 ? -4.082 1.397 18.307 1.00 95.25 115 ASP A C 1
ATOM 878 O O . ASP A 1 115 ? -3.927 0.784 17.254 1.00 95.25 115 ASP A O 1
ATOM 882 N N . ASN A 1 116 ? -4.039 0.785 19.494 1.00 95.06 116 ASN A N 1
ATOM 883 C CA . ASN A 1 116 ? -3.826 -0.658 19.629 1.00 95.06 116 ASN A CA 1
ATOM 884 C C . ASN A 1 116 ? -4.953 -1.462 18.970 1.00 95.06 116 ASN A C 1
ATOM 886 O O . ASN A 1 116 ? -4.689 -2.455 18.292 1.00 95.06 116 ASN A O 1
ATOM 890 N N . PHE A 1 117 ? -6.205 -1.018 19.120 1.00 94.56 117 PHE A N 1
ATOM 891 C CA . PHE A 1 117 ? -7.338 -1.660 18.462 1.00 94.56 117 PHE A CA 1
ATOM 892 C C . PHE A 1 117 ? -7.292 -1.481 16.938 1.00 94.56 117 PHE A C 1
ATOM 894 O O . PHE A 1 117 ? -7.493 -2.446 16.206 1.00 94.56 117 PHE A O 1
ATOM 901 N N . ILE A 1 118 ? -6.929 -0.291 16.448 1.00 96.00 118 ILE A N 1
ATOM 902 C CA . ILE A 1 118 ? -6.716 -0.046 15.013 1.00 96.00 118 ILE A CA 1
ATOM 903 C C . ILE A 1 118 ? -5.606 -0.951 14.461 1.00 96.00 118 ILE A C 1
ATOM 905 O O . ILE A 1 118 ? -5.782 -1.542 13.399 1.00 96.00 118 ILE A O 1
ATOM 909 N N . ASN A 1 119 ? -4.489 -1.107 15.178 1.00 95.69 119 ASN A N 1
ATOM 910 C CA . ASN A 1 119 ? -3.399 -1.998 14.767 1.00 95.69 119 ASN A CA 1
ATOM 911 C C . ASN A 1 119 ? -3.873 -3.459 14.679 1.00 95.69 119 ASN A C 1
ATOM 913 O O . ASN A 1 119 ? -3.539 -4.158 13.722 1.00 95.69 119 ASN A O 1
ATOM 917 N N . LYS A 1 120 ? -4.704 -3.907 15.631 1.00 94.56 120 LYS A N 1
ATOM 918 C CA . LYS A 1 120 ? -5.330 -5.237 15.600 1.00 94.56 120 LYS A CA 1
ATOM 919 C C . LYS A 1 120 ? -6.217 -5.415 14.362 1.00 94.56 120 LYS A C 1
ATOM 921 O O . LYS A 1 120 ? -6.053 -6.396 13.641 1.00 94.56 120 LYS A O 1
ATOM 926 N N . LEU A 1 121 ? -7.091 -4.446 14.075 1.00 94.94 121 LEU A N 1
ATOM 927 C CA . LEU A 1 121 ? -7.954 -4.460 12.886 1.00 94.94 121 LEU A CA 1
ATOM 928 C C . LEU A 1 121 ? -7.140 -4.469 11.584 1.00 94.94 121 LEU A C 1
ATOM 930 O O . LEU A 1 121 ? -7.430 -5.253 10.688 1.00 94.94 121 LEU A O 1
ATOM 934 N N . GLN A 1 122 ? -6.087 -3.656 11.496 1.00 95.75 122 GLN A N 1
ATOM 935 C CA . GLN A 1 122 ? -5.177 -3.610 10.348 1.00 95.75 122 GLN A CA 1
ATOM 936 C C . GLN A 1 122 ? -4.481 -4.964 10.097 1.00 95.75 122 GLN A C 1
ATOM 938 O O . GLN A 1 122 ? -4.338 -5.398 8.947 1.00 95.75 122 GLN A O 1
ATOM 943 N N . ASN A 1 123 ? -4.065 -5.655 11.161 1.00 94.75 123 ASN A N 1
ATOM 944 C CA . ASN A 1 123 ? -3.462 -6.983 11.052 1.00 94.75 123 ASN A CA 1
ATOM 945 C C . ASN A 1 123 ? -4.479 -8.015 10.563 1.00 94.75 123 ASN A C 1
ATOM 947 O O . ASN A 1 123 ? -4.218 -8.701 9.575 1.00 94.75 123 ASN A O 1
ATOM 951 N N . TYR A 1 124 ? -5.654 -8.074 11.192 1.00 94.44 124 TYR A N 1
ATOM 952 C CA . TYR A 1 124 ? -6.705 -9.008 10.794 1.00 94.44 124 TYR A CA 1
ATOM 953 C C . TYR A 1 124 ? -7.200 -8.779 9.371 1.00 94.44 124 TYR A C 1
ATOM 955 O O . TYR A 1 124 ? -7.386 -9.743 8.637 1.00 94.44 124 TYR A O 1
ATOM 963 N N . TYR A 1 125 ? -7.329 -7.521 8.951 1.00 95.06 125 TYR A N 1
ATOM 964 C CA . TYR A 1 125 ? -7.720 -7.172 7.591 1.00 95.06 125 TYR A CA 1
ATOM 965 C C . TYR A 1 125 ? -6.799 -7.822 6.551 1.00 95.06 125 TYR A C 1
ATOM 967 O O . TYR A 1 125 ? -7.262 -8.457 5.609 1.00 95.06 125 TYR A O 1
ATOM 975 N N . GLY A 1 126 ? -5.480 -7.753 6.743 1.00 94.38 126 GLY A N 1
ATOM 976 C CA . GLY A 1 126 ? -4.571 -8.411 5.805 1.00 94.38 126 GLY A CA 1
ATOM 977 C C . GLY A 1 126 ? -4.451 -9.918 5.980 1.00 94.38 126 GLY A C 1
ATOM 978 O O . GLY A 1 126 ? -4.062 -10.576 5.022 1.00 94.38 126 GLY A O 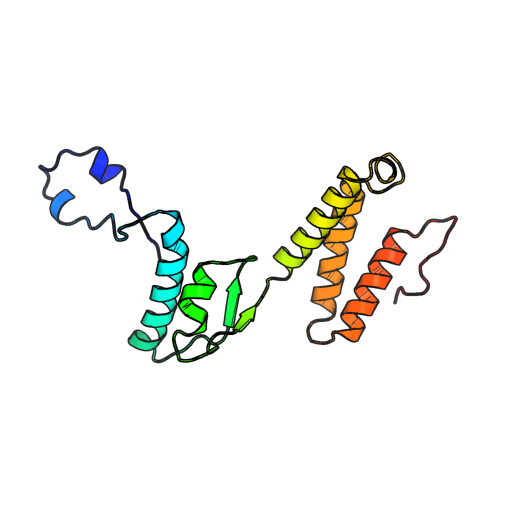1
ATOM 979 N N . ILE A 1 127 ? -4.743 -10.480 7.156 1.00 94.19 127 ILE A N 1
ATOM 980 C CA . ILE A 1 127 ? -4.861 -11.939 7.308 1.00 94.19 127 ILE A CA 1
ATOM 981 C C . ILE A 1 127 ? -6.058 -12.430 6.488 1.00 94.19 127 ILE A C 1
ATOM 983 O O . ILE A 1 127 ? -5.899 -13.346 5.689 1.00 94.19 127 ILE A O 1
ATOM 987 N N . ALA A 1 128 ? -7.211 -11.766 6.608 1.00 94.69 128 ALA A N 1
ATOM 988 C CA . ALA A 1 128 ? -8.416 -12.088 5.848 1.00 94.69 128 ALA A CA 1
ATOM 989 C C . ALA A 1 128 ? -8.184 -12.005 4.331 1.00 94.69 128 ALA A C 1
ATOM 991 O O . ALA A 1 128 ? -8.577 -12.915 3.609 1.00 94.69 128 ALA A O 1
ATOM 992 N N . ILE A 1 129 ? -7.485 -10.973 3.844 1.00 94.38 129 ILE A N 1
ATOM 993 C CA . ILE A 1 129 ? -7.136 -10.869 2.417 1.00 94.38 129 ILE A CA 1
ATOM 994 C C . ILE A 1 129 ? -6.195 -11.997 1.983 1.00 94.38 129 ILE A C 1
ATOM 996 O O . ILE A 1 129 ? -6.460 -12.653 0.979 1.00 94.38 129 ILE A O 1
ATOM 1000 N N . ARG A 1 130 ? -5.113 -12.257 2.733 1.00 94.88 130 ARG A N 1
ATOM 1001 C CA . ARG A 1 130 ? -4.134 -13.302 2.379 1.00 94.88 130 ARG A CA 1
ATOM 1002 C C . ARG A 1 130 ? -4.729 -14.707 2.395 1.00 94.88 130 ARG A C 1
ATOM 1004 O O . ARG A 1 130 ? -4.347 -15.525 1.571 1.00 94.88 130 ARG A O 1
ATOM 1011 N N . ALA A 1 131 ? -5.646 -14.983 3.318 1.00 95.19 131 ALA A N 1
ATOM 1012 C CA . ALA A 1 131 ? -6.287 -16.289 3.434 1.00 95.19 131 ALA A CA 1
ATOM 1013 C C . ALA A 1 131 ? -7.313 -16.565 2.320 1.00 95.19 131 ALA A C 1
ATOM 1015 O O . ALA A 1 131 ? -7.698 -17.712 2.133 1.00 95.19 131 ALA A O 1
ATOM 1016 N N . ASN A 1 132 ? -7.749 -15.535 1.585 1.00 94.94 132 ASN A N 1
ATOM 1017 C CA . ASN A 1 132 ? -8.835 -15.624 0.605 1.00 94.94 132 ASN A CA 1
ATOM 1018 C C . ASN A 1 132 ? -8.435 -15.048 -0.767 1.00 94.94 132 ASN A C 1
ATOM 1020 O O . ASN A 1 132 ? -9.258 -14.464 -1.476 1.00 94.94 132 ASN A O 1
ATOM 1024 N N . VAL A 1 133 ? -7.157 -15.166 -1.143 1.00 91.81 133 VAL A N 1
ATOM 1025 C CA . VAL A 1 133 ? -6.663 -14.710 -2.453 1.00 91.81 133 VAL A CA 1
ATOM 1026 C C . VAL A 1 133 ? -7.429 -15.423 -3.570 1.00 91.81 133 VAL A C 1
ATOM 1028 O O . VAL A 1 133 ? -7.617 -16.635 -3.532 1.00 91.81 133 VAL A O 1
ATOM 1031 N N . GLY A 1 134 ? -7.896 -14.660 -4.559 1.00 91.00 134 GLY A N 1
ATOM 1032 C CA . GLY A 1 134 ? -8.683 -15.187 -5.679 1.00 91.00 134 GLY A CA 1
ATOM 1033 C C . GLY A 1 134 ? -10.170 -15.415 -5.378 1.00 91.00 134 GLY A C 1
ATOM 1034 O O . GLY A 1 134 ? -10.921 -15.712 -6.300 1.00 91.00 134 GLY A O 1
ATOM 1035 N N . ASN A 1 135 ? -10.632 -15.223 -4.135 1.00 95.12 135 ASN A N 1
ATOM 1036 C CA . ASN A 1 135 ? -12.046 -15.342 -3.775 1.00 95.12 135 ASN A CA 1
ATOM 1037 C C . ASN A 1 135 ? -12.565 -14.065 -3.100 1.00 95.12 135 ASN A C 1
ATOM 1039 O O . ASN A 1 135 ? -12.487 -13.897 -1.882 1.00 95.12 135 ASN A O 1
ATOM 1043 N N . LEU A 1 136 ? -13.132 -13.162 -3.906 1.00 92.19 136 LEU A N 1
ATOM 1044 C CA . LEU A 1 136 ? -13.627 -11.868 -3.429 1.00 92.19 136 LEU A CA 1
ATOM 1045 C C . LEU A 1 136 ? -14.742 -12.007 -2.382 1.00 92.19 136 LEU A C 1
ATOM 1047 O O . LEU A 1 136 ? -14.741 -11.282 -1.388 1.00 92.19 136 LEU A O 1
ATOM 1051 N N . LEU A 1 137 ? -15.672 -12.944 -2.579 1.00 94.94 137 LEU A N 1
ATOM 1052 C CA . LEU A 1 137 ? -16.804 -13.136 -1.670 1.00 94.94 137 LEU A CA 1
ATOM 1053 C C . LEU A 1 137 ? -16.337 -13.627 -0.296 1.00 94.94 137 LEU A C 1
ATOM 1055 O O . LEU A 1 137 ? -16.725 -13.063 0.729 1.00 94.94 137 LEU A O 1
ATOM 1059 N N . GLN A 1 138 ? -15.456 -14.632 -0.257 1.00 95.19 138 GLN A N 1
ATOM 1060 C CA . GLN A 1 138 ? -14.903 -15.108 1.011 1.00 95.19 138 GLN A CA 1
ATOM 1061 C C . GLN A 1 138 ? -14.001 -14.066 1.669 1.00 95.19 138 GLN A C 1
ATOM 1063 O O . GLN A 1 138 ? -14.052 -13.908 2.885 1.00 95.19 138 GLN A O 1
ATOM 1068 N N . MET A 1 139 ? -13.240 -13.295 0.889 1.00 95.12 139 MET A N 1
ATOM 1069 C CA . MET A 1 139 ? -12.436 -12.190 1.409 1.00 95.12 139 MET A CA 1
ATOM 1070 C C . MET A 1 139 ? -13.301 -11.148 2.125 1.00 95.12 139 MET A C 1
ATOM 1072 O O . MET A 1 139 ? -12.997 -10.774 3.258 1.00 95.12 139 MET A O 1
ATOM 1076 N N . GLN A 1 140 ? -14.397 -10.708 1.500 1.00 94.12 140 GLN A N 1
ATOM 1077 C CA . GLN A 1 140 ? -15.344 -9.772 2.111 1.00 94.12 140 GLN A CA 1
ATOM 1078 C C . GLN A 1 140 ? -15.954 -10.355 3.388 1.00 94.12 140 GLN A C 1
ATOM 1080 O O . GLN A 1 140 ? -15.951 -9.695 4.429 1.00 94.12 140 GLN A O 1
ATOM 1085 N N . SER A 1 141 ? -16.408 -11.609 3.330 1.00 94.50 141 SER A N 1
ATOM 1086 C CA . SER A 1 141 ? -16.962 -12.310 4.489 1.00 94.50 141 SER A CA 1
ATOM 1087 C C . SER A 1 141 ? -15.954 -12.392 5.642 1.00 94.50 141 SER A C 1
ATOM 1089 O O . SER A 1 141 ? -16.271 -12.029 6.773 1.00 94.50 141 SER A O 1
ATOM 1091 N N . ALA A 1 142 ? -14.708 -12.778 5.359 1.00 94.50 142 ALA A N 1
ATOM 1092 C CA . ALA A 1 142 ? -13.643 -12.905 6.349 1.00 94.50 142 ALA A CA 1
ATOM 1093 C C . ALA A 1 142 ? -13.241 -11.556 6.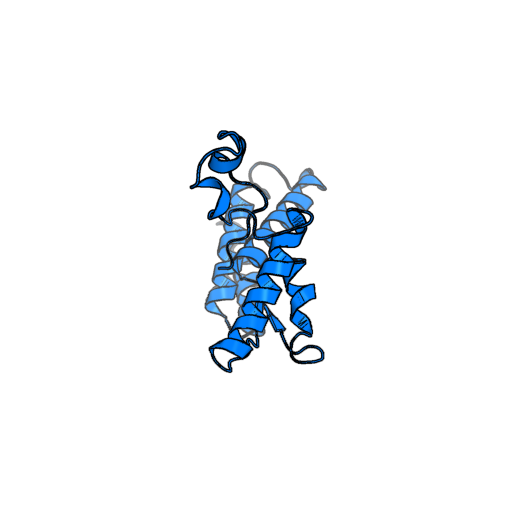964 1.00 94.50 142 ALA A C 1
ATOM 1095 O O . ALA A 1 142 ? -12.973 -11.482 8.163 1.00 94.50 142 ALA A O 1
ATOM 1096 N N . VAL A 1 143 ? -13.229 -10.475 6.177 1.00 94.00 143 VAL A N 1
ATOM 1097 C CA . VAL A 1 143 ? -12.980 -9.116 6.685 1.00 94.00 143 VAL A CA 1
ATOM 1098 C C . VAL A 1 143 ? -14.076 -8.691 7.667 1.00 94.00 143 VAL A C 1
ATOM 1100 O O . VAL A 1 143 ? -13.767 -8.175 8.744 1.00 94.00 143 VAL A O 1
ATOM 1103 N N . ILE A 1 144 ? -15.347 -8.934 7.331 1.00 92.50 144 ILE A N 1
ATOM 1104 C CA . ILE A 1 144 ? -16.485 -8.608 8.203 1.00 92.50 144 ILE A CA 1
ATOM 1105 C C . ILE A 1 144 ? -16.443 -9.463 9.476 1.00 92.50 144 ILE A C 1
ATOM 1107 O O . ILE A 1 144 ? -16.556 -8.929 10.581 1.00 92.50 144 ILE A O 1
ATOM 1111 N N . ALA A 1 145 ? -16.194 -10.765 9.338 1.00 92.06 145 ALA A N 1
ATOM 1112 C CA . ALA A 1 145 ? -16.051 -11.689 10.457 1.00 92.06 145 ALA A CA 1
ATOM 1113 C C . ALA A 1 145 ? -14.920 -11.277 11.410 1.00 92.06 145 ALA A C 1
ATOM 1115 O O . ALA A 1 145 ? -15.097 -11.271 12.627 1.00 92.06 145 ALA A O 1
ATOM 1116 N N . ALA A 1 146 ? -13.766 -10.882 10.869 1.00 91.69 146 ALA A N 1
ATOM 1117 C CA . ALA A 1 146 ? -12.634 -10.404 11.650 1.00 91.69 146 ALA A CA 1
ATOM 1118 C C . ALA A 1 146 ? -12.957 -9.124 12.434 1.00 91.69 146 ALA A C 1
ATOM 1120 O O . ALA A 1 146 ? -12.533 -8.975 13.585 1.00 91.69 146 ALA A O 1
ATOM 1121 N N . PHE A 1 147 ? -13.720 -8.208 11.833 1.00 90.75 147 PHE A N 1
ATOM 1122 C CA . PHE A 1 147 ? -14.206 -7.014 12.516 1.00 90.75 147 PHE A CA 1
ATOM 1123 C C . PHE A 1 147 ? -15.176 -7.373 13.649 1.00 90.75 147 PHE A C 1
ATOM 1125 O O . PHE A 1 147 ? -14.966 -6.950 14.786 1.00 90.75 147 PHE A O 1
ATOM 1132 N N . ALA A 1 148 ? -16.182 -8.208 13.374 1.00 89.69 148 ALA A N 1
ATOM 1133 C CA . ALA A 1 148 ? -17.144 -8.667 14.373 1.00 89.69 148 ALA A CA 1
ATOM 1134 C C . ALA A 1 148 ? -16.447 -9.383 15.542 1.00 89.69 148 ALA A C 1
ATOM 1136 O O . ALA A 1 148 ? -16.697 -9.068 16.705 1.00 89.69 148 ALA A O 1
ATOM 1137 N N . HIS A 1 149 ? -15.486 -10.262 15.245 1.00 88.62 149 HIS A N 1
ATOM 1138 C CA . HIS A 1 149 ? -14.647 -10.922 16.243 1.00 88.62 149 HIS A CA 1
ATOM 1139 C C . HIS A 1 149 ? -13.882 -9.912 17.106 1.00 88.62 149 HIS A C 1
ATOM 1141 O O . HIS A 1 149 ? -13.860 -10.034 18.329 1.00 88.62 149 HIS A O 1
ATOM 1147 N N . ALA A 1 150 ? -13.266 -8.898 16.491 1.00 87.81 150 ALA A N 1
ATOM 1148 C CA . ALA A 1 150 ? -12.524 -7.873 17.217 1.00 87.81 150 ALA A CA 1
ATOM 1149 C C . ALA A 1 150 ? -13.426 -7.022 18.131 1.00 87.81 150 ALA A C 1
ATOM 1151 O O . ALA A 1 150 ? -12.961 -6.573 19.178 1.00 87.81 150 ALA A O 1
ATOM 1152 N N . CYS A 1 151 ? -14.692 -6.821 17.759 1.00 85.19 151 CYS A N 1
ATOM 1153 C CA . CYS A 1 151 ? -15.695 -6.102 18.548 1.00 85.19 151 CYS A CA 1
ATOM 1154 C C . CYS A 1 151 ? -16.417 -6.971 19.596 1.00 85.19 151 CYS A C 1
ATOM 1156 O O . CYS A 1 151 ? -17.113 -6.426 20.455 1.00 85.19 151 CYS A O 1
ATOM 1158 N N . SER A 1 152 ? -16.262 -8.295 19.539 1.00 85.19 152 SER A N 1
ATOM 1159 C CA . SER A 1 152 ? -16.902 -9.236 20.459 1.00 85.19 152 SER A CA 1
ATOM 1160 C C . SER A 1 152 ? -16.395 -9.063 21.895 1.00 85.19 152 SER A C 1
ATOM 1162 O O . SER A 1 152 ? -15.235 -8.730 22.144 1.00 85.19 152 SER A O 1
ATOM 1164 N N . SER A 1 153 ? -17.267 -9.318 22.866 1.00 80.88 153 SER A N 1
ATOM 1165 C CA . SER A 1 153 ? -16.932 -9.322 24.291 1.00 80.88 153 SER A CA 1
ATOM 1166 C C . SER A 1 153 ? -17.734 -10.391 25.027 1.00 80.88 153 SER A C 1
ATOM 1168 O O . SER A 1 153 ? -18.748 -10.864 24.520 1.00 80.88 153 SER A O 1
ATOM 1170 N N . ALA A 1 154 ? -17.348 -10.712 26.265 1.00 78.38 154 ALA A N 1
ATOM 1171 C CA . ALA A 1 154 ? -18.087 -11.662 27.104 1.00 78.38 154 ALA A CA 1
ATOM 1172 C C . ALA A 1 154 ? -19.572 -11.285 27.305 1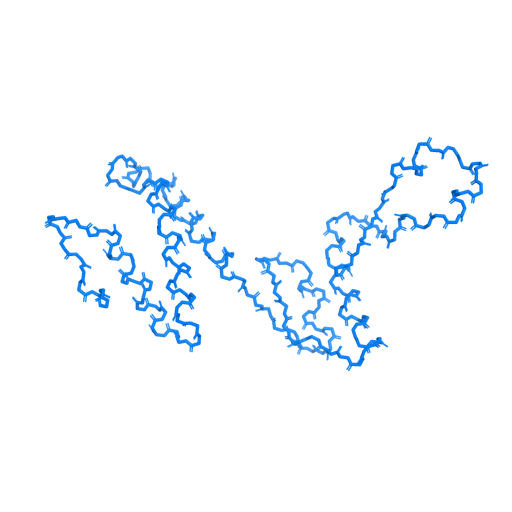.00 78.38 154 ALA A C 1
ATOM 1174 O O . ALA A 1 154 ? -20.392 -12.152 27.576 1.00 78.38 154 ALA A O 1
ATOM 1175 N N . LYS A 1 155 ? -19.921 -9.997 27.164 1.00 78.25 155 LYS A N 1
ATOM 1176 C CA . LYS A 1 155 ? -21.299 -9.495 27.290 1.00 78.25 155 LYS A CA 1
ATOM 1177 C C . LYS A 1 155 ? -22.046 -9.423 25.956 1.00 78.25 155 LYS A C 1
ATOM 1179 O O . LYS A 1 155 ? -23.266 -9.460 25.957 1.00 78.25 155 LYS A O 1
ATOM 1184 N N . ASN A 1 156 ? -21.324 -9.309 24.841 1.00 76.62 156 ASN A N 1
ATOM 1185 C CA . ASN A 1 156 ? -21.876 -9.185 23.493 1.00 76.62 156 ASN A CA 1
ATOM 1186 C C . ASN A 1 156 ? -21.077 -10.080 22.545 1.00 76.62 156 ASN A C 1
ATOM 1188 O O . ASN A 1 156 ? -20.061 -9.658 21.988 1.00 76.62 156 ASN A O 1
ATOM 1192 N N . LEU A 1 157 ? -21.541 -11.319 22.388 1.00 79.31 157 LEU A N 1
ATOM 1193 C CA . LEU A 1 157 ? -20.908 -12.319 21.535 1.00 79.31 157 LEU A CA 1
ATOM 1194 C C . LEU A 1 157 ? -21.224 -12.026 20.064 1.00 79.31 157 LEU A C 1
ATOM 1196 O O . LEU A 1 157 ? -22.359 -12.177 19.615 1.00 79.31 157 LEU A O 1
ATOM 1200 N N . MET A 1 158 ? -20.204 -11.637 19.302 1.00 79.69 158 MET A N 1
ATOM 1201 C CA . MET A 1 158 ? -20.311 -11.335 17.867 1.00 79.69 158 MET A CA 1
ATOM 1202 C C . MET A 1 158 ? -19.637 -12.402 16.987 1.00 79.69 158 MET A C 1
ATOM 1204 O O . MET A 1 158 ? -19.227 -12.131 15.864 1.00 79.69 158 MET A O 1
ATOM 1208 N N . HIS A 1 159 ? -19.543 -13.642 17.479 1.00 76.44 159 HIS A N 1
ATOM 1209 C CA . HIS A 1 159 ? -18.849 -14.751 16.807 1.00 76.44 159 HIS A CA 1
ATOM 1210 C C . HIS A 1 159 ? -19.668 -15.473 15.729 1.00 76.44 159 HIS A C 1
ATOM 1212 O O . HIS A 1 159 ? -19.187 -16.444 15.164 1.00 76.44 159 HIS A O 1
ATOM 1218 N N . LYS A 1 160 ? -20.881 -15.008 15.399 1.00 71.62 160 LYS A N 1
ATOM 1219 C CA . LYS A 1 160 ? -21.781 -15.687 14.441 1.00 71.62 160 LYS A CA 1
ATOM 1220 C C . LYS A 1 160 ? -21.205 -15.849 13.027 1.00 71.62 160 LYS A C 1
ATOM 1222 O O . LYS A 1 160 ? -21.743 -16.615 12.242 1.00 71.62 160 LYS A O 1
ATOM 1227 N N . GLN A 1 161 ? -20.170 -15.081 12.700 1.00 67.88 161 GLN A N 1
ATOM 1228 C CA . GLN A 1 161 ? -19.498 -15.080 11.400 1.00 67.88 161 GLN A CA 1
ATOM 1229 C C . GLN A 1 161 ? -18.070 -15.643 11.484 1.00 67.88 161 GLN A C 1
ATOM 1231 O O . GLN A 1 161 ? -17.364 -15.650 10.481 1.00 67.88 161 GLN A O 1
ATOM 1236 N N . CYS A 1 162 ? -17.623 -16.074 12.671 1.00 64.19 162 CYS A N 1
ATOM 1237 C CA . CYS A 1 162 ? -16.353 -16.778 12.813 1.00 64.19 162 CYS A CA 1
ATOM 1238 C C . CYS A 1 162 ? -16.501 -18.210 12.259 1.00 64.19 162 CYS A C 1
ATOM 1240 O O . CYS A 1 162 ? -17.549 -18.809 12.505 1.00 64.19 162 CYS A O 1
ATOM 1242 N N . PRO A 1 163 ? -15.497 -18.731 11.527 1.00 60.06 163 PRO A N 1
ATOM 1243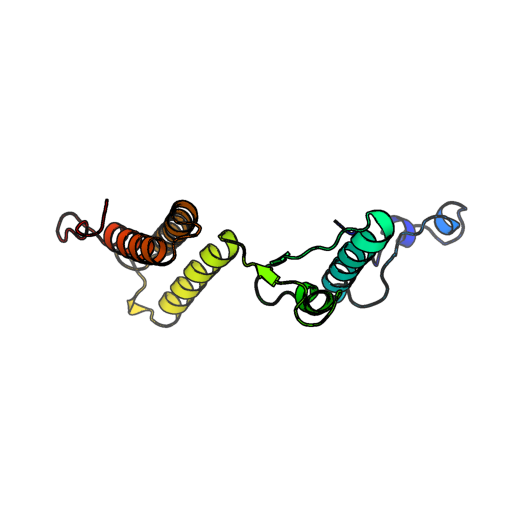 C CA . PRO A 1 163 ? -15.443 -20.137 11.125 1.00 60.06 163 PRO A CA 1
ATOM 1244 C C . PRO A 1 163 ? -15.519 -21.101 12.310 1.00 60.06 163 PRO A C 1
ATOM 1246 O O . PRO A 1 163 ? -15.036 -20.719 13.406 1.00 60.06 163 PRO A O 1
#

Radius of gyration: 23.87 Å; Cα contacts (8 Å, |Δi|>4): 174; chains: 1; bounding box: 65×39×53 Å

InterPro domains:
  IPR049012 Mutator-like transposase domain [PF20700] (2-163)

Solvent-accessible surface area (backbone atoms only — not comparable to full-atom values): 9544 Å² total; per-residue (Å²): 134,71,88,74,29,75,66,43,75,74,62,75,74,43,76,92,82,45,83,65,64,82,72,56,84,54,55,80,50,88,82,62,77,86,48,48,58,22,54,32,43,34,54,53,55,53,45,34,38,77,76,69,73,40,82,70,58,67,43,82,47,64,86,95,39,64,30,49,74,56,36,28,46,71,85,39,87,72,46,29,45,82,40,77,46,63,72,54,57,25,52,48,55,35,52,52,53,50,50,51,29,66,76,38,61,86,42,38,51,93,97,50,61,32,68,70,52,40,53,50,50,26,51,44,43,40,49,24,45,67,77,26,70,97,36,68,68,58,20,54,50,39,37,52,21,48,50,35,48,72,70,36,43,101,90,49,80,40,54,90,60,54,133

Organism: Araneus ventricosus (NCBI:txid182803)

Mean predicted aligned error: 9.26 Å